Protein AF-A0A8B6Y221-F1 (afdb_monomer)

Sequence (83 aa):
MFPPEMSSVISQSQEYLSFRSTVPQQKVIVDSDEEEDKVWIVYDAGPKSVRCPLIFLPPASGTADVFFKQILALSSVGYRVMA

Mean predicted aligned error: 5.63 Å

Structure (mmCIF, N/CA/C/O backbone):
data_AF-A0A8B6Y221-F1
#
_entry.id   AF-A0A8B6Y221-F1
#
loop_
_atom_site.group_PDB
_atom_site.id
_atom_site.type_symbol
_atom_site.label_atom_id
_atom_site.label_alt_id
_atom_site.label_comp_id
_atom_site.label_asym_id
_atom_site.label_entity_id
_atom_site.label_seq_id
_atom_site.pdbx_PDB_ins_code
_atom_site.Cartn_x
_atom_site.Cartn_y
_atom_site.Cartn_z
_atom_site.occupancy
_atom_site.B_iso_or_equiv
_atom_site.auth_seq_id
_atom_site.auth_comp_id
_atom_site.auth_asym_id
_atom_site.auth_atom_id
_atom_site.pdbx_PDB_model_num
ATOM 1 N N . MET A 1 1 ? 15.685 33.760 3.879 1.00 46.91 1 MET A N 1
ATOM 2 C CA . MET A 1 1 ? 15.058 32.936 4.931 1.00 46.91 1 MET A CA 1
ATOM 3 C C . MET A 1 1 ? 13.919 32.182 4.271 1.00 46.91 1 MET A C 1
ATOM 5 O O . MET A 1 1 ? 12.929 32.808 3.923 1.00 46.91 1 MET A O 1
ATOM 9 N N . PHE A 1 2 ? 14.125 30.904 3.946 1.00 51.66 2 PHE A N 1
ATOM 10 C CA . PHE A 1 2 ? 13.072 30.066 3.368 1.00 51.66 2 PHE A CA 1
ATOM 11 C C . PHE A 1 2 ? 12.037 29.756 4.460 1.00 51.66 2 PHE A C 1
ATOM 13 O O . PHE A 1 2 ? 12.440 29.587 5.616 1.00 51.66 2 PHE A O 1
ATOM 20 N N . PRO A 1 3 ? 10.730 29.744 4.150 1.00 58.25 3 PRO A N 1
ATOM 21 C CA . PRO A 1 3 ? 9.720 29.389 5.137 1.00 58.25 3 PRO A CA 1
ATOM 22 C C . PRO A 1 3 ? 9.949 27.947 5.621 1.00 58.25 3 PRO A C 1
ATOM 24 O O . PRO A 1 3 ? 10.430 27.123 4.838 1.00 58.25 3 PRO A O 1
ATOM 27 N N . PRO A 1 4 ? 9.633 27.632 6.891 1.00 61.53 4 PRO A N 1
ATOM 28 C CA . PRO A 1 4 ? 9.657 26.256 7.372 1.00 61.53 4 PRO A CA 1
ATOM 29 C C . PRO A 1 4 ? 8.767 25.407 6.460 1.00 61.53 4 PRO A C 1
ATOM 31 O O . PRO A 1 4 ? 7.670 25.844 6.103 1.00 61.53 4 PRO A O 1
ATOM 34 N N . GLU A 1 5 ? 9.257 24.236 6.046 1.00 61.91 5 GLU A N 1
ATOM 35 C CA . GLU A 1 5 ? 8.493 23.317 5.203 1.00 61.91 5 GLU A CA 1
ATOM 36 C C 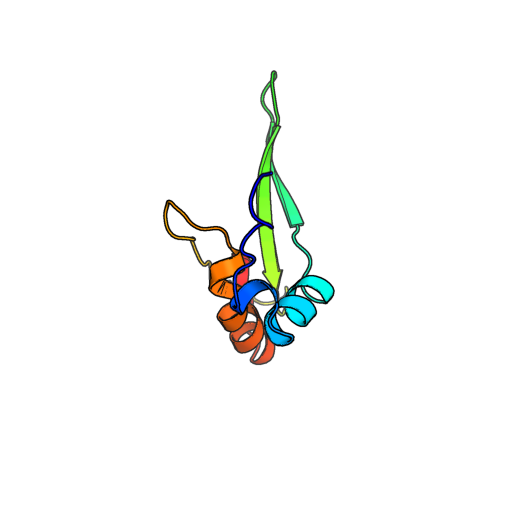. GLU A 1 5 ? 7.097 23.121 5.804 1.00 61.91 5 GLU A C 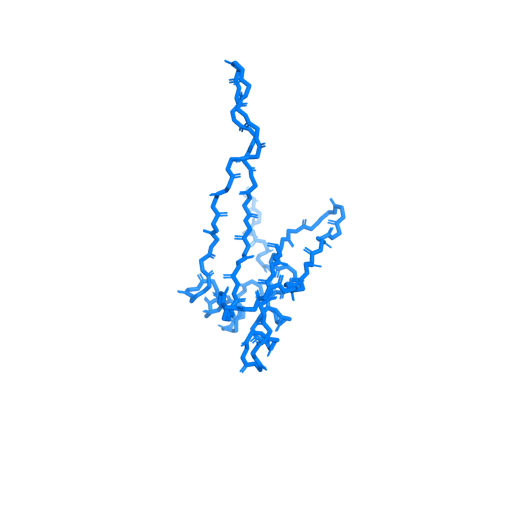1
ATOM 38 O O . GLU A 1 5 ? 6.948 22.672 6.944 1.00 61.91 5 GLU A O 1
ATOM 43 N N . MET A 1 6 ? 6.061 23.502 5.053 1.00 62.25 6 MET A N 1
ATOM 44 C CA . MET A 1 6 ? 4.674 23.288 5.450 1.00 62.25 6 MET A CA 1
ATOM 45 C C . MET A 1 6 ? 4.383 21.789 5.392 1.00 62.25 6 MET A C 1
ATOM 47 O O . MET A 1 6 ? 3.900 21.269 4.387 1.00 62.25 6 MET A O 1
ATOM 51 N N . SER A 1 7 ? 4.714 21.079 6.468 1.00 67.50 7 SER A N 1
ATOM 52 C CA . SER A 1 7 ? 4.318 19.686 6.631 1.00 67.50 7 SER A CA 1
ATOM 53 C C . SER A 1 7 ? 2.789 19.576 6.607 1.00 67.50 7 SER A C 1
ATOM 55 O O . SER A 1 7 ? 2.071 20.392 7.188 1.00 67.50 7 SER A O 1
ATOM 57 N N . SER A 1 8 ? 2.279 18.586 5.876 1.00 82.38 8 SER A N 1
ATOM 58 C CA . SER A 1 8 ? 0.841 18.336 5.771 1.00 82.38 8 SER A CA 1
ATOM 59 C C . SER A 1 8 ? 0.253 17.960 7.135 1.00 82.38 8 SER A C 1
ATOM 61 O O . SER A 1 8 ? 0.836 17.168 7.872 1.00 82.38 8 SER A O 1
ATOM 63 N N . VAL A 1 9 ? -0.953 18.444 7.448 1.00 88.69 9 VAL A N 1
ATOM 64 C CA . VAL A 1 9 ? -1.694 18.058 8.669 1.00 88.69 9 VAL A CA 1
ATOM 65 C C . VAL A 1 9 ? -1.832 16.533 8.782 1.00 88.69 9 VAL A C 1
ATOM 67 O O . VAL A 1 9 ? -1.764 15.978 9.875 1.00 88.69 9 VAL A O 1
ATOM 70 N N . ILE A 1 10 ? -1.974 15.839 7.647 1.00 89.50 10 ILE A N 1
ATOM 71 C CA . ILE A 1 10 ? -2.088 14.376 7.609 1.00 89.50 10 ILE A CA 1
ATOM 72 C C . ILE A 1 10 ? -0.763 13.715 7.997 1.00 89.50 10 ILE A C 1
ATOM 74 O O . ILE A 1 10 ? -0.779 12.749 8.761 1.00 89.50 10 ILE A O 1
ATOM 78 N N . SER A 1 11 ? 0.377 14.237 7.530 1.00 89.12 11 SER A N 1
ATOM 79 C CA . SER A 1 11 ? 1.681 13.628 7.817 1.00 89.12 11 SER A CA 1
ATOM 80 C C . SER A 1 11 ? 2.104 13.777 9.281 1.00 89.12 11 SER A C 1
ATOM 82 O O . SER A 1 11 ? 2.921 12.994 9.755 1.00 89.12 11 SER A O 1
ATOM 84 N N . GLN A 1 12 ? 1.505 14.725 10.007 1.00 92.62 12 GLN A N 1
ATOM 85 C CA . GLN A 1 12 ? 1.679 14.905 11.452 1.00 92.62 12 GLN A CA 1
ATOM 86 C C . GLN A 1 12 ? 0.604 14.196 12.290 1.00 92.62 12 GLN A C 1
ATOM 88 O O . GLN A 1 12 ? 0.639 14.249 13.518 1.00 92.62 12 GLN A O 1
ATOM 93 N N . SER A 1 13 ? -0.376 13.544 11.657 1.00 94.44 13 SER A N 1
ATOM 94 C CA . SER A 1 13 ? -1.427 12.843 12.393 1.00 94.44 13 SER A CA 1
ATOM 95 C C . SER A 1 13 ? -0.871 11.608 13.107 1.00 94.44 13 SER A C 1
ATOM 97 O O . SER A 1 13 ? -0.078 10.849 12.547 1.00 94.44 13 SER A O 1
ATOM 99 N N . GLN A 1 14 ? -1.337 11.366 14.336 1.00 94.69 14 GLN A N 1
ATOM 100 C CA . GLN A 1 14 ? -0.913 10.207 15.126 1.00 94.69 14 GLN A CA 1
ATOM 101 C C . GLN A 1 14 ? -1.186 8.883 14.399 1.00 94.69 14 GLN A C 1
ATOM 103 O O . GLN A 1 14 ? -0.377 7.965 14.461 1.00 94.69 14 GLN A O 1
ATOM 108 N N . GLU A 1 15 ? -2.305 8.806 13.677 1.00 94.06 15 GLU A N 1
ATOM 109 C CA . GLU A 1 15 ? -2.693 7.637 12.887 1.00 94.06 15 GLU A CA 1
ATOM 110 C C . GLU A 1 15 ? -1.659 7.324 11.795 1.00 94.06 15 GLU A C 1
ATOM 112 O O . GLU A 1 15 ? -1.205 6.186 11.682 1.00 94.06 15 GLU A O 1
ATOM 117 N N . TYR A 1 16 ? -1.235 8.336 11.031 1.00 95.12 16 TYR A N 1
ATOM 118 C CA . TYR A 1 16 ? -0.228 8.168 9.984 1.00 95.12 16 TYR A CA 1
ATOM 119 C C . TYR A 1 16 ? 1.155 7.825 10.556 1.00 95.12 16 TYR A C 1
ATOM 121 O O . TYR A 1 16 ? 1.843 6.945 10.036 1.00 95.12 16 TYR A O 1
ATOM 129 N N . LEU A 1 17 ? 1.554 8.467 11.658 1.00 95.38 17 LEU A N 1
ATOM 130 C CA . LEU A 1 17 ? 2.819 8.161 12.333 1.00 95.38 17 LEU A CA 1
ATOM 131 C C . LEU A 1 17 ? 2.846 6.715 12.851 1.00 95.38 17 LEU A C 1
ATOM 133 O O . LEU A 1 17 ? 3.818 5.996 12.622 1.00 95.38 17 LEU A O 1
ATOM 137 N N . SER A 1 18 ? 1.760 6.263 13.484 1.00 94.81 18 SER A N 1
ATOM 138 C CA . SER A 1 18 ? 1.606 4.878 13.942 1.00 94.81 18 SER A CA 1
ATOM 139 C C . SER A 1 18 ? 1.567 3.879 12.783 1.00 94.81 18 SER A C 1
ATOM 141 O O . SER A 1 18 ? 2.134 2.791 12.888 1.00 94.81 18 SER A O 1
ATOM 143 N N . PHE A 1 19 ? 0.947 4.236 11.655 1.00 95.88 19 PHE A N 1
ATOM 144 C CA . PHE A 1 19 ? 1.009 3.427 10.438 1.00 95.88 19 PHE A CA 1
ATOM 145 C C . PHE A 1 19 ? 2.458 3.238 9.977 1.00 95.88 19 PHE A C 1
ATOM 147 O O . PHE A 1 19 ? 2.914 2.103 9.842 1.00 95.88 19 PHE A O 1
ATOM 154 N N . ARG A 1 20 ? 3.208 4.335 9.821 1.00 95.00 20 ARG A N 1
ATOM 155 C CA . ARG A 1 20 ? 4.606 4.311 9.368 1.00 95.00 20 ARG A CA 1
ATOM 156 C C . ARG A 1 20 ? 5.538 3.556 10.317 1.00 95.00 20 ARG A C 1
ATOM 158 O O . ARG A 1 20 ? 6.536 3.012 9.855 1.00 95.00 20 ARG A O 1
ATOM 165 N N . SER A 1 21 ? 5.230 3.498 11.615 1.00 94.69 21 SER A N 1
ATOM 166 C CA . SER A 1 21 ? 6.020 2.718 12.577 1.00 94.69 21 SER A CA 1
ATOM 167 C C . SER A 1 21 ? 5.707 1.219 12.564 1.00 94.69 21 SER A C 1
ATOM 169 O O . SER A 1 21 ? 6.500 0.437 13.079 1.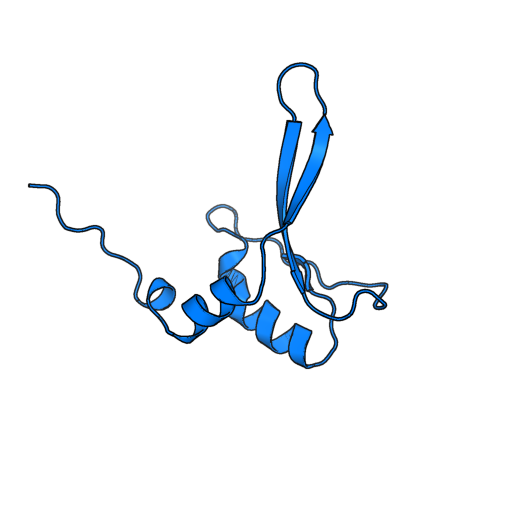00 94.69 21 SER A O 1
ATOM 171 N N . THR A 1 22 ? 4.550 0.817 12.030 1.00 93.25 22 THR A N 1
ATOM 172 C CA . THR A 1 22 ? 4.027 -0.554 12.178 1.00 93.25 22 TH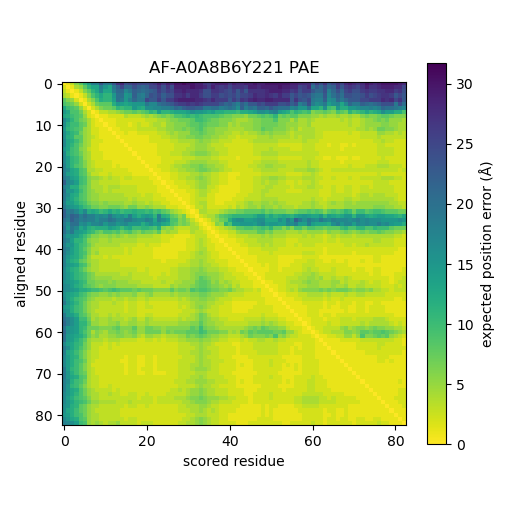R A CA 1
ATOM 173 C C . THR A 1 22 ? 3.988 -1.318 10.858 1.00 93.25 22 THR A C 1
ATOM 175 O O . THR A 1 22 ? 4.158 -2.536 10.848 1.00 93.25 22 THR A O 1
ATOM 178 N N . VAL A 1 23 ? 3.780 -0.625 9.737 1.00 95.50 23 VAL A N 1
ATOM 179 C CA . VAL A 1 23 ? 3.688 -1.234 8.408 1.00 95.50 23 VAL A CA 1
ATOM 180 C C . VAL A 1 23 ? 4.936 -0.864 7.599 1.00 95.50 23 VAL A C 1
ATOM 182 O O . VAL A 1 23 ? 5.047 0.271 7.131 1.00 95.50 23 VAL A O 1
ATOM 185 N N . PRO A 1 24 ? 5.902 -1.786 7.436 1.00 94.75 24 PRO A N 1
ATOM 186 C CA . PRO A 1 24 ? 7.132 -1.494 6.716 1.00 94.75 24 PRO A CA 1
ATOM 187 C C . PRO A 1 24 ? 6.900 -1.452 5.204 1.00 94.75 24 PRO A C 1
ATOM 189 O O . PRO A 1 24 ? 6.109 -2.222 4.655 1.00 94.75 24 PRO A O 1
ATOM 192 N N . GLN A 1 25 ? 7.660 -0.596 4.524 1.00 95.94 25 GLN A N 1
ATOM 193 C CA . GLN A 1 25 ? 7.810 -0.665 3.074 1.00 95.94 25 GLN A CA 1
ATOM 194 C C . GLN A 1 25 ? 8.815 -1.757 2.707 1.00 95.94 25 GLN A C 1
ATOM 196 O O . GLN A 1 25 ? 9.880 -1.876 3.315 1.00 95.94 25 GLN A O 1
ATOM 201 N N . GLN A 1 26 ? 8.481 -2.538 1.690 1.00 95.25 26 GLN A N 1
ATOM 202 C CA . GLN A 1 26 ? 9.333 -3.569 1.121 1.00 95.25 26 GLN A CA 1
ATOM 203 C C . GLN A 1 26 ? 9.892 -3.088 -0.213 1.00 95.25 26 GLN A C 1
ATOM 205 O O . GLN A 1 26 ? 9.182 -2.474 -1.005 1.00 95.25 26 GLN A O 1
ATOM 210 N N . LYS A 1 27 ? 11.168 -3.384 -0.462 1.00 95.81 27 LYS A N 1
ATOM 211 C CA . LYS A 1 27 ? 11.805 -3.162 -1.760 1.00 95.81 27 LYS A CA 1
ATOM 212 C C . LYS A 1 27 ? 11.769 -4.458 -2.556 1.00 95.81 27 LYS A C 1
ATOM 214 O O . LYS A 1 27 ? 12.191 -5.493 -2.046 1.00 95.81 27 LYS A O 1
ATOM 219 N N . VAL A 1 28 ? 11.281 -4.390 -3.786 1.00 94.56 28 VAL A N 1
ATOM 220 C CA . VAL A 1 28 ? 11.217 -5.517 -4.716 1.00 94.56 28 VAL A CA 1
ATOM 221 C C . VAL A 1 28 ? 11.921 -5.101 -5.997 1.00 94.56 28 VAL A C 1
ATOM 223 O O . VAL A 1 28 ? 11.502 -4.142 -6.637 1.00 94.56 28 VAL A O 1
ATOM 226 N N . ILE A 1 29 ? 12.995 -5.800 -6.358 1.00 94.88 29 ILE A N 1
ATOM 227 C CA . ILE A 1 29 ? 13.641 -5.624 -7.662 1.00 94.88 29 ILE A CA 1
ATOM 228 C C . ILE A 1 29 ? 12.719 -6.272 -8.695 1.00 94.88 29 ILE A C 1
ATOM 230 O O . ILE A 1 29 ? 12.429 -7.465 -8.596 1.00 94.88 29 ILE A O 1
ATOM 234 N N . VAL A 1 30 ? 12.200 -5.476 -9.625 1.00 94.31 30 VAL A N 1
ATOM 235 C CA . VAL A 1 30 ? 11.319 -5.955 -10.701 1.00 94.31 30 VAL A CA 1
ATOM 236 C C . VAL A 1 30 ? 12.068 -6.200 -11.998 1.00 94.31 30 VAL A C 1
ATOM 238 O O . VAL A 1 30 ? 11.596 -6.969 -12.829 1.00 94.31 30 VAL A O 1
ATOM 241 N N . ASP A 1 31 ? 13.219 -5.559 -12.155 1.00 93.62 31 ASP A N 1
ATOM 242 C CA . ASP A 1 31 ? 14.102 -5.733 -13.294 1.00 93.62 31 ASP A CA 1
ATOM 243 C C . ASP A 1 31 ? 15.532 -5.435 -12.859 1.00 93.62 31 ASP A C 1
ATOM 245 O O . ASP A 1 31 ? 15.748 -4.531 -12.048 1.00 93.62 31 ASP A O 1
ATOM 249 N N . SER A 1 32 ? 16.484 -6.184 -13.392 1.00 89.06 32 SER A N 1
ATOM 250 C CA . SER A 1 32 ? 17.909 -5.999 -13.126 1.00 89.06 32 SER A CA 1
ATOM 251 C C . SER A 1 32 ? 18.609 -5.820 -14.466 1.00 89.06 32 SER A C 1
ATOM 253 O O . SER A 1 32 ? 18.961 -6.808 -15.117 1.00 89.06 32 SER A O 1
ATOM 255 N N . ASP A 1 33 ? 18.737 -4.565 -14.895 1.00 85.56 33 ASP A N 1
ATOM 256 C CA . ASP A 1 33 ? 19.443 -4.186 -16.119 1.00 85.56 33 ASP A CA 1
ATOM 257 C C . ASP A 1 33 ? 20.935 -3.939 -15.824 1.00 85.56 33 ASP A C 1
ATOM 259 O O . ASP A 1 33 ? 21.344 -3.796 -14.672 1.00 85.56 33 ASP A O 1
ATOM 263 N N . GLU A 1 34 ? 21.769 -3.867 -16.867 1.00 78.06 34 GLU A N 1
ATOM 264 C CA . GLU A 1 34 ? 23.224 -3.678 -16.719 1.00 78.06 34 GLU A CA 1
ATOM 265 C C . GLU A 1 34 ? 23.617 -2.328 -16.079 1.00 78.06 34 GLU A C 1
ATOM 267 O O . GLU A 1 34 ? 24.723 -2.210 -15.552 1.00 78.06 34 GLU A O 1
ATOM 272 N N . GLU A 1 35 ? 22.729 -1.324 -16.101 1.00 83.88 35 GLU A N 1
ATOM 273 C CA . GLU A 1 35 ? 23.008 0.026 -15.584 1.00 83.88 35 GLU A CA 1
ATOM 274 C C . GLU A 1 35 ? 22.366 0.327 -14.215 1.00 83.88 35 GLU A C 1
ATOM 276 O O . GLU A 1 35 ? 23.019 0.942 -13.371 1.00 83.88 35 GLU A O 1
ATOM 281 N N . GLU A 1 36 ? 21.122 -0.101 -13.959 1.00 89.81 36 GLU A N 1
ATOM 282 C CA . GLU A 1 36 ? 20.444 0.101 -12.668 1.00 89.81 36 GLU A CA 1
ATOM 283 C C . GLU A 1 36 ? 19.288 -0.897 -12.456 1.00 89.81 36 GLU A C 1
ATOM 285 O O . GLU A 1 36 ? 18.515 -1.186 -13.373 1.00 89.81 36 GLU A O 1
ATOM 290 N N . ASP A 1 37 ? 19.127 -1.381 -11.219 1.00 93.75 37 ASP A N 1
ATOM 291 C CA . ASP A 1 37 ? 17.972 -2.189 -10.819 1.00 93.75 37 ASP A CA 1
ATOM 292 C C . ASP A 1 37 ? 16.695 -1.335 -10.790 1.00 93.75 37 ASP A C 1
ATOM 294 O O . ASP A 1 37 ? 16.598 -0.334 -10.071 1.00 93.75 37 ASP A O 1
ATOM 298 N N . LYS A 1 38 ? 15.643 -1.782 -11.479 1.00 93.19 38 LYS A N 1
ATOM 299 C CA . LYS A 1 38 ? 14.306 -1.202 -11.319 1.00 93.19 38 LYS A CA 1
ATOM 300 C C . LYS A 1 38 ? 13.707 -1.750 -10.033 1.00 93.19 38 LYS A C 1
ATOM 302 O O . LYS A 1 38 ? 13.364 -2.929 -9.940 1.00 93.19 38 LYS A O 1
ATOM 307 N N . VAL A 1 39 ? 13.555 -0.887 -9.034 1.00 94.88 39 VAL A N 1
ATOM 308 C CA . VAL A 1 39 ? 13.043 -1.260 -7.709 1.00 94.88 39 VAL A CA 1
ATOM 309 C C . VAL A 1 39 ? 11.666 -0.659 -7.470 1.00 94.88 39 VAL A C 1
ATOM 311 O O . VAL A 1 39 ? 11.462 0.547 -7.592 1.00 94.88 39 VAL A O 1
ATOM 314 N N . TRP A 1 40 ? 10.721 -1.493 -7.054 1.00 94.50 40 TRP A N 1
ATOM 315 C CA . TRP A 1 40 ? 9.446 -1.059 -6.499 1.00 94.50 40 TRP A CA 1
ATOM 316 C C . TRP A 1 40 ? 9.523 -0.983 -4.980 1.00 94.50 40 TRP A C 1
ATOM 318 O O . TRP A 1 40 ? 10.092 -1.857 -4.326 1.00 94.50 40 TRP A O 1
ATOM 328 N N . ILE A 1 41 ? 8.926 0.065 -4.419 1.00 95.75 41 ILE A N 1
ATOM 329 C CA . ILE A 1 41 ? 8.736 0.231 -2.979 1.00 95.75 41 ILE A CA 1
ATOM 330 C C . ILE A 1 41 ? 7.248 0.048 -2.710 1.00 95.75 41 ILE A C 1
ATOM 332 O O . ILE A 1 41 ? 6.449 0.864 -3.159 1.00 95.75 41 ILE A O 1
ATOM 336 N N . VAL A 1 42 ? 6.890 -1.016 -1.998 1.00 96.88 42 VAL A N 1
ATOM 337 C CA . VAL A 1 42 ? 5.494 -1.427 -1.800 1.00 96.88 42 VAL A CA 1
ATOM 338 C C . VAL A 1 42 ? 5.175 -1.632 -0.325 1.00 96.88 42 VAL A C 1
ATOM 340 O O . VAL A 1 42 ? 6.041 -2.008 0.467 1.00 96.88 42 VAL A O 1
ATOM 343 N N . TYR A 1 43 ? 3.920 -1.438 0.049 1.00 97.56 43 TYR A N 1
ATOM 344 C CA . TYR A 1 43 ? 3.351 -1.996 1.270 1.00 97.56 43 TYR A CA 1
ATOM 345 C C . TYR A 1 43 ? 2.757 -3.377 0.972 1.00 97.56 43 TYR A C 1
ATOM 347 O O . TYR A 1 43 ? 2.148 -3.576 -0.074 1.00 97.56 43 TYR A O 1
ATOM 355 N N . ASP A 1 44 ? 2.888 -4.330 1.897 1.00 96.25 44 ASP A N 1
ATOM 356 C CA . ASP A 1 44 ? 2.217 -5.640 1.821 1.00 96.25 44 ASP A CA 1
ATOM 357 C C . ASP A 1 44 ? 1.778 -6.071 3.229 1.00 96.25 44 ASP A C 1
ATOM 359 O O . ASP A 1 44 ? 2.550 -6.658 4.000 1.00 96.25 44 ASP A O 1
ATOM 3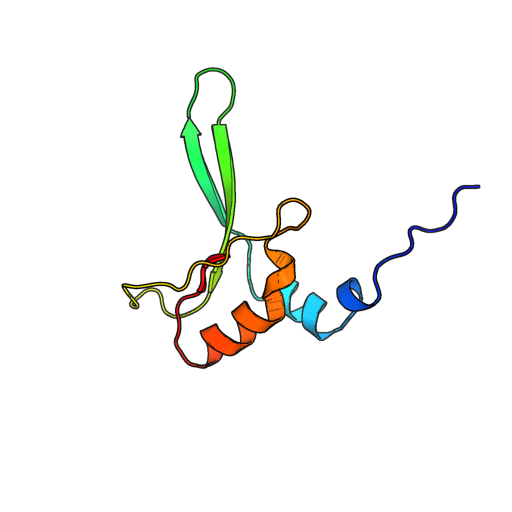63 N N . ALA A 1 45 ? 0.527 -5.753 3.562 1.00 96.69 45 ALA A N 1
ATOM 364 C CA . ALA A 1 45 ? -0.071 -5.951 4.879 1.00 96.69 45 ALA A CA 1
ATOM 365 C C . ALA A 1 45 ? -1.176 -7.019 4.859 1.00 96.69 45 ALA A C 1
ATOM 367 O O . ALA A 1 45 ? -1.855 -7.220 3.853 1.00 96.69 45 ALA A O 1
ATOM 368 N N . GLY A 1 46 ? -1.392 -7.672 6.003 1.00 95.88 46 GLY A N 1
ATOM 369 C CA . GLY A 1 46 ? -2.402 -8.721 6.175 1.00 95.88 46 GLY A CA 1
ATOM 370 C C . GLY A 1 46 ? -1.873 -10.153 5.978 1.00 95.88 46 GLY A C 1
ATOM 371 O O . GLY A 1 46 ? -0.665 -10.364 5.817 1.00 95.88 46 GLY A O 1
ATOM 372 N N . PRO A 1 47 ? -2.752 -11.173 6.034 1.00 96.19 47 PRO A N 1
ATOM 373 C CA . PRO A 1 47 ? -2.336 -12.575 6.051 1.00 96.19 47 PRO A CA 1
ATOM 374 C C . PRO A 1 47 ? -1.734 -13.034 4.714 1.00 96.19 47 PRO A C 1
ATOM 376 O O . PRO A 1 47 ? -2.402 -13.043 3.681 1.00 96.19 47 PRO A O 1
ATOM 379 N N . LYS A 1 48 ? -0.482 -13.510 4.726 1.00 93.44 48 LYS A N 1
ATOM 380 C CA . LYS A 1 48 ? 0.215 -14.000 3.516 1.00 93.44 48 LYS A CA 1
ATOM 381 C C . LYS A 1 48 ? -0.399 -15.275 2.914 1.00 93.44 48 LYS A C 1
ATOM 383 O O . LYS A 1 48 ? -0.103 -15.605 1.771 1.00 93.44 48 LYS A O 1
ATOM 388 N N . SER A 1 49 ? -1.256 -15.981 3.659 1.00 95.56 49 SER A N 1
ATOM 389 C CA . SER A 1 49 ? -2.001 -17.156 3.182 1.00 95.56 49 SER A CA 1
ATOM 390 C C . SER A 1 49 ? -3.101 -16.810 2.169 1.00 95.56 49 SER A C 1
ATOM 392 O O . SER A 1 49 ? -3.534 -17.687 1.419 1.00 95.56 49 SER A O 1
ATOM 394 N N . VAL A 1 50 ? -3.539 -15.546 2.110 1.00 94.69 50 VAL A N 1
ATOM 395 C CA . VAL A 1 50 ? -4.523 -15.069 1.131 1.00 94.69 50 VAL A CA 1
ATOM 396 C C . VAL A 1 50 ? -3.881 -15.018 -0.258 1.00 94.69 50 VAL A C 1
ATOM 398 O O . VAL A 1 50 ? -2.905 -14.301 -0.488 1.00 94.69 50 VAL A O 1
ATOM 401 N N . ARG A 1 51 ? -4.4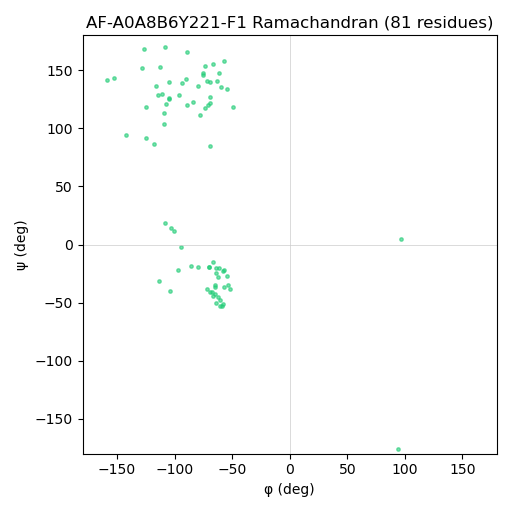49 -15.785 -1.198 1.00 92.56 51 ARG A N 1
ATOM 402 C CA . ARG A 1 51 ? -3.909 -15.960 -2.561 1.00 92.56 51 ARG A CA 1
ATOM 403 C C . ARG A 1 51 ? -4.340 -14.885 -3.560 1.00 92.56 51 ARG A C 1
ATOM 405 O O . ARG A 1 51 ? -3.704 -14.751 -4.596 1.00 92.56 51 ARG A O 1
ATOM 412 N N . CYS A 1 52 ? -5.401 -14.137 -3.264 1.00 94.94 52 CYS A N 1
ATOM 413 C CA . CYS A 1 52 ? -5.913 -13.062 -4.113 1.00 94.94 52 CYS A CA 1
ATOM 414 C C . CYS A 1 52 ? -5.825 -11.735 -3.339 1.00 94.94 52 CYS A C 1
ATOM 416 O O . CYS A 1 52 ? -6.757 -11.406 -2.602 1.00 94.94 52 CYS A O 1
ATOM 418 N N . PRO A 1 53 ? -4.677 -11.033 -3.391 1.00 96.44 53 PRO A N 1
ATOM 419 C CA . PRO A 1 53 ? -4.511 -9.766 -2.691 1.00 96.44 53 PRO A CA 1
ATOM 420 C C . PRO A 1 53 ? -5.290 -8.642 -3.384 1.00 96.44 53 PRO A C 1
ATOM 422 O O . PRO A 1 53 ? -5.490 -8.662 -4.598 1.00 96.44 53 PRO A O 1
ATOM 425 N N . LEU A 1 54 ? -5.674 -7.629 -2.609 1.00 97.75 54 LEU A N 1
ATOM 426 C CA . LEU A 1 54 ? -6.156 -6.359 -3.142 1.00 97.75 54 LEU A CA 1
ATOM 427 C C . LEU A 1 54 ? -4.953 -5.472 -3.459 1.00 97.75 54 LEU A C 1
ATOM 429 O O . LEU A 1 54 ? -4.151 -5.197 -2.568 1.00 97.75 54 LEU A O 1
ATOM 433 N N . ILE A 1 55 ? -4.838 -5.035 -4.713 1.00 97.12 55 ILE A N 1
ATOM 434 C CA . ILE A 1 55 ? -3.749 -4.172 -5.178 1.00 97.12 55 ILE A CA 1
ATOM 435 C C . ILE A 1 55 ? -4.285 -2.756 -5.360 1.00 97.12 55 ILE A C 1
ATOM 437 O O . ILE A 1 55 ? -5.253 -2.539 -6.090 1.00 97.12 55 ILE A O 1
ATOM 441 N N . PHE A 1 56 ? -3.643 -1.799 -4.703 1.00 97.50 56 PHE A N 1
ATOM 442 C CA . PHE A 1 56 ? -3.937 -0.380 -4.814 1.00 97.50 56 PHE A CA 1
ATOM 443 C C . PHE A 1 56 ? -2.859 0.277 -5.665 1.00 97.50 56 PHE A C 1
ATOM 445 O O . PHE A 1 56 ? -1.676 0.146 -5.382 1.00 97.50 56 PHE A O 1
ATOM 452 N N . LEU A 1 57 ? -3.271 0.986 -6.711 1.00 95.88 57 LEU A N 1
ATOM 453 C CA . LEU A 1 57 ? -2.357 1.728 -7.570 1.00 95.88 57 LEU A CA 1
ATOM 454 C C . LEU A 1 57 ? -2.530 3.219 -7.276 1.00 95.88 57 LEU A C 1
ATOM 456 O O . LEU A 1 57 ? -3.655 3.723 -7.388 1.00 95.88 57 LEU A O 1
ATOM 460 N N . PRO A 1 58 ? -1.470 3.926 -6.849 1.00 94.06 58 PRO A N 1
ATOM 461 C CA . PRO A 1 58 ? -1.588 5.332 -6.509 1.00 94.06 58 PRO A CA 1
ATOM 462 C C . PRO A 1 58 ? -1.900 6.179 -7.751 1.00 94.06 58 PRO A C 1
ATOM 464 O O . PRO A 1 58 ? -1.582 5.790 -8.878 1.00 94.06 58 PRO A O 1
ATOM 467 N N . PRO A 1 59 ? -2.516 7.359 -7.567 1.00 92.31 59 PRO A N 1
ATOM 468 C CA . PRO A 1 59 ? -2.645 8.343 -8.635 1.00 92.31 59 PRO A CA 1
ATOM 469 C C . PRO A 1 59 ? -1.274 8.732 -9.201 1.00 92.31 59 PRO A C 1
ATOM 471 O O . PRO A 1 59 ? -0.270 8.665 -8.498 1.00 92.31 59 PRO A O 1
ATOM 474 N N . ALA A 1 60 ? -1.246 9.247 -10.433 1.00 92.44 60 ALA A N 1
ATOM 475 C CA . ALA A 1 60 ? -0.004 9.617 -11.123 1.00 92.44 60 ALA A CA 1
ATOM 476 C C . ALA A 1 60 ? 0.906 10.589 -10.338 1.00 92.44 60 ALA A C 1
ATOM 478 O O . ALA A 1 60 ? 2.115 10.589 -10.537 1.00 92.44 60 ALA A O 1
ATOM 479 N N . SER A 1 61 ? 0.340 11.415 -9.452 1.00 90.00 61 SER A N 1
ATOM 480 C CA . SER A 1 61 ? 1.073 12.384 -8.627 1.00 90.00 61 SER A CA 1
ATOM 481 C C . SER A 1 61 ? 1.141 12.009 -7.137 1.00 90.00 61 SER A C 1
ATOM 483 O O . SER A 1 61 ? 1.334 12.892 -6.303 1.00 90.00 61 SER A O 1
ATOM 485 N N . GLY A 1 62 ? 0.903 10.744 -6.775 1.00 88.56 62 GLY A N 1
ATOM 486 C CA . GLY A 1 62 ? 0.861 10.275 -5.386 1.00 88.56 62 GLY A CA 1
ATOM 487 C C . GLY A 1 62 ? 1.780 9.085 -5.114 1.00 88.56 62 GLY A C 1
ATOM 488 O O . GLY A 1 62 ? 2.287 8.446 -6.031 1.00 88.56 62 GLY A O 1
ATOM 489 N N . THR A 1 63 ? 1.973 8.772 -3.833 1.00 93.19 63 THR A N 1
ATOM 490 C CA . THR A 1 63 ? 2.665 7.557 -3.374 1.00 93.19 63 THR A CA 1
ATOM 491 C C . THR A 1 63 ? 1.668 6.578 -2.762 1.00 93.19 63 THR A C 1
ATOM 493 O O . THR A 1 63 ? 0.520 6.935 -2.494 1.00 93.19 63 THR A O 1
ATOM 496 N N . ALA A 1 64 ? 2.102 5.348 -2.485 1.00 95.56 64 ALA A N 1
ATOM 497 C CA . ALA A 1 64 ? 1.281 4.336 -1.819 1.00 95.56 64 ALA A CA 1
ATOM 498 C C . ALA A 1 64 ? 0.740 4.785 -0.441 1.00 95.56 64 ALA A C 1
ATOM 500 O O . ALA A 1 64 ? -0.288 4.293 0.024 1.00 95.56 64 ALA A O 1
ATOM 501 N N . ASP A 1 65 ? 1.389 5.767 0.197 1.00 94.69 65 ASP A N 1
ATOM 502 C CA . ASP A 1 65 ? 0.984 6.348 1.482 1.00 94.69 65 ASP A CA 1
ATOM 503 C C . ASP A 1 65 ? -0.431 6.938 1.463 1.00 94.69 65 ASP A C 1
ATOM 505 O O . ASP A 1 65 ? -1.075 7.000 2.509 1.00 94.69 65 ASP A O 1
ATOM 509 N N . VAL A 1 66 ? -0.966 7.310 0.292 1.00 94.31 66 VAL A N 1
ATOM 510 C CA . VAL A 1 66 ? -2.351 7.802 0.173 1.00 94.31 66 VAL A CA 1
ATOM 511 C C . VAL A 1 66 ? -3.392 6.764 0.608 1.00 94.31 66 VAL A C 1
ATOM 513 O O . VAL A 1 66 ? -4.513 7.136 0.951 1.00 94.31 66 VAL A O 1
ATOM 516 N N . PHE A 1 67 ? -3.026 5.478 0.639 1.00 96.12 67 PHE A N 1
ATOM 517 C CA . PHE A 1 67 ? -3.901 4.373 1.028 1.00 96.12 67 PHE A CA 1
ATOM 518 C C . PHE A 1 67 ? -3.690 3.883 2.465 1.00 96.12 67 PHE A C 1
ATOM 520 O O . PHE A 1 67 ? -4.229 2.837 2.822 1.00 96.12 67 PHE A O 1
ATOM 527 N N . PHE A 1 68 ? -2.938 4.595 3.315 1.00 96.56 68 PHE A N 1
ATOM 528 C CA . PHE A 1 68 ? -2.591 4.108 4.661 1.00 96.56 68 PHE A CA 1
ATOM 529 C C . PHE A 1 68 ? -3.806 3.654 5.491 1.00 96.56 68 PHE A C 1
ATOM 531 O O . PHE A 1 68 ? -3.756 2.623 6.162 1.00 96.56 68 PHE A O 1
ATOM 538 N N . LYS A 1 69 ? -4.932 4.371 5.387 1.00 96.50 69 LYS A N 1
ATOM 539 C CA . LYS A 1 69 ? -6.187 4.018 6.068 1.00 96.50 69 LYS A CA 1
ATOM 540 C C . LYS A 1 69 ? -6.794 2.730 5.533 1.00 96.50 69 LYS A C 1
ATOM 542 O O . LYS A 1 69 ? -7.226 1.888 6.311 1.00 96.50 69 LYS A O 1
ATOM 547 N N . GLN A 1 70 ? -6.823 2.567 4.213 1.00 97.25 70 GLN A N 1
ATOM 548 C CA . GLN A 1 70 ? -7.327 1.369 3.548 1.00 97.25 70 GLN A CA 1
ATOM 549 C C . GLN A 1 70 ? -6.453 0.164 3.889 1.00 97.25 70 GLN A C 1
ATOM 551 O O . GLN A 1 70 ? -6.991 -0.891 4.213 1.00 97.25 70 GLN A O 1
ATOM 556 N N . ILE A 1 71 ? -5.127 0.337 3.889 1.00 97.69 71 ILE A N 1
ATOM 557 C CA . ILE A 1 71 ? -4.170 -0.698 4.288 1.00 97.69 71 ILE A CA 1
ATOM 558 C C . ILE A 1 71 ? -4.462 -1.142 5.725 1.00 97.69 71 ILE A C 1
ATOM 560 O O . ILE A 1 71 ? -4.649 -2.336 5.953 1.00 97.69 71 ILE A O 1
ATOM 564 N N . LEU A 1 72 ? -4.575 -0.212 6.682 1.00 96.19 72 LEU A N 1
ATOM 565 C CA . LEU A 1 72 ? -4.896 -0.536 8.078 1.00 96.19 72 LEU A CA 1
ATOM 566 C C . LEU A 1 72 ? -6.262 -1.220 8.222 1.00 96.19 72 LEU A C 1
ATOM 568 O O . LEU A 1 72 ? -6.357 -2.304 8.797 1.00 96.19 72 LEU A O 1
ATOM 572 N N . ALA A 1 73 ? -7.318 -0.613 7.681 1.00 96.94 73 ALA A N 1
ATOM 573 C CA . ALA A 1 73 ? -8.682 -1.095 7.862 1.00 96.94 73 ALA A CA 1
ATOM 574 C C . ALA A 1 73 ? -8.887 -2.484 7.240 1.00 96.94 73 ALA A C 1
ATOM 576 O O . ALA A 1 73 ? -9.364 -3.398 7.911 1.00 96.94 73 ALA A O 1
ATOM 577 N N . LEU A 1 74 ? -8.487 -2.677 5.981 1.00 97.56 74 LEU A N 1
ATOM 578 C CA . LEU A 1 74 ? -8.716 -3.932 5.265 1.00 97.56 74 LEU A CA 1
ATOM 579 C C . LEU A 1 74 ? -7.819 -5.062 5.780 1.00 97.56 74 LEU A C 1
ATOM 581 O O . LEU A 1 74 ? -8.287 -6.195 5.913 1.00 97.56 74 LEU A O 1
ATOM 585 N N . SER A 1 75 ? -6.561 -4.768 6.128 1.00 95.88 75 SER A N 1
ATOM 586 C CA . SER A 1 75 ? -5.685 -5.788 6.718 1.00 95.88 75 SER A CA 1
ATOM 587 C C . SER A 1 75 ? -6.181 -6.255 8.087 1.00 95.88 75 SER A C 1
ATOM 589 O O . SER A 1 75 ? -6.106 -7.450 8.377 1.00 95.88 75 SER A O 1
ATOM 591 N N . SER A 1 76 ? -6.778 -5.361 8.889 1.00 94.94 76 SER A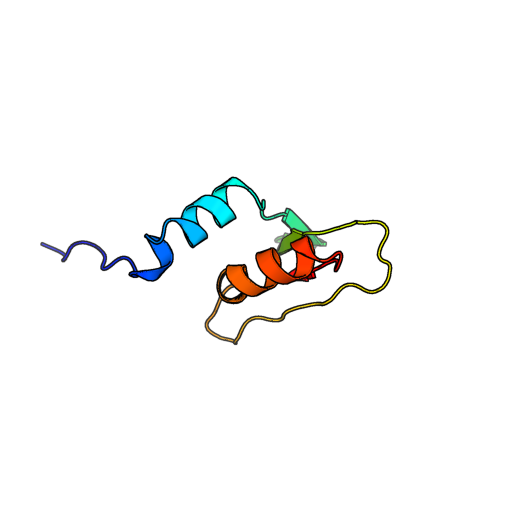 N 1
ATOM 592 C CA . SER A 1 76 ? -7.356 -5.715 10.195 1.00 94.94 76 SER A CA 1
ATOM 593 C C . SER A 1 76 ? -8.537 -6.688 10.109 1.00 94.94 76 SER A C 1
ATOM 595 O O . SER A 1 76 ? -8.777 -7.439 11.052 1.00 94.94 76 SER A O 1
ATOM 597 N N . VAL A 1 77 ? -9.242 -6.727 8.971 1.00 96.31 77 VAL A N 1
ATOM 598 C CA . VAL A 1 77 ? -10.378 -7.636 8.735 1.00 96.31 77 VAL A CA 1
ATOM 599 C C . VAL A 1 77 ? -10.018 -8.831 7.842 1.00 96.31 77 VAL A C 1
ATOM 601 O O . VAL A 1 77 ? -10.899 -9.544 7.368 1.00 96.31 77 VAL A O 1
ATOM 604 N N . GLY A 1 78 ? -8.721 -9.084 7.639 1.00 95.81 78 GLY A N 1
ATOM 605 C CA . GLY A 1 78 ? -8.218 -10.322 7.040 1.00 95.81 78 GLY A CA 1
ATOM 606 C C . GLY A 1 78 ? -7.918 -10.270 5.542 1.00 95.81 78 GLY A C 1
ATOM 607 O O . GLY A 1 78 ? -7.538 -11.298 4.980 1.00 95.81 78 GLY A O 1
ATOM 608 N N . TYR A 1 79 ? -8.025 -9.111 4.886 1.00 97.75 79 TYR A N 1
ATOM 609 C CA . TYR A 1 79 ? -7.532 -8.971 3.513 1.00 97.75 79 TYR A CA 1
ATOM 610 C C . TYR A 1 79 ? -6.007 -8.871 3.494 1.00 97.75 79 TYR A C 1
ATOM 612 O O . TYR A 1 79 ? -5.398 -8.258 4.370 1.00 97.75 79 TYR A O 1
ATOM 620 N N . ARG A 1 80 ? -5.386 -9.419 2.448 1.00 97.69 80 ARG A N 1
ATOM 621 C CA . ARG A 1 80 ? -4.014 -9.059 2.089 1.00 97.69 80 ARG A CA 1
ATOM 622 C C . ARG A 1 80 ? -4.062 -7.870 1.142 1.00 97.69 80 ARG A C 1
ATOM 624 O O . ARG A 1 80 ? -4.665 -7.967 0.074 1.00 97.69 80 ARG A O 1
ATOM 631 N N . VAL A 1 81 ? -3.447 -6.769 1.543 1.00 97.88 81 VAL A N 1
ATOM 632 C CA . VAL A 1 81 ? -3.425 -5.512 0.797 1.00 97.88 81 VAL A CA 1
A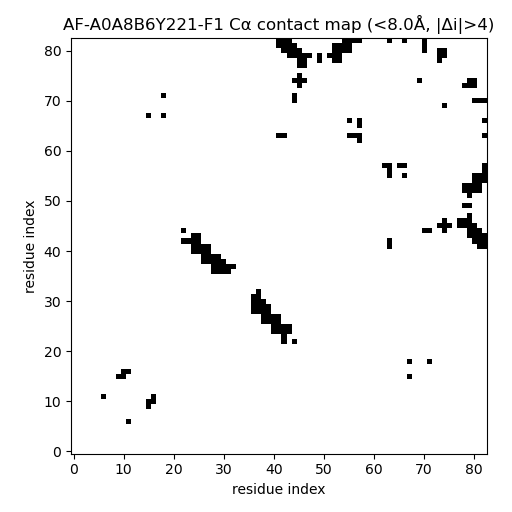TOM 633 C C . VAL A 1 81 ? -2.002 -5.216 0.360 1.00 97.88 81 VAL A C 1
ATOM 635 O O . VAL A 1 81 ? -1.096 -5.212 1.192 1.00 97.88 81 VAL A O 1
ATOM 638 N N . MET A 1 82 ? -1.835 -4.940 -0.929 1.00 97.25 82 MET A N 1
ATOM 639 C CA . MET A 1 82 ? -0.605 -4.419 -1.513 1.00 97.25 82 MET A CA 1
ATOM 640 C C . MET A 1 82 ? -0.854 -3.025 -2.079 1.00 97.25 82 MET A C 1
ATOM 642 O O . MET A 1 82 ? -1.888 -2.811 -2.715 1.00 97.25 82 MET A O 1
ATOM 646 N N . ALA A 1 83 ? 0.065 -2.093 -1.847 1.00 96.69 83 ALA A N 1
ATOM 647 C CA . ALA A 1 83 ? -0.038 -0.712 -2.319 1.00 96.69 83 ALA A CA 1
ATOM 648 C C . ALA A 1 83 ? 1.330 -0.147 -2.690 1.00 96.69 83 ALA A C 1
ATOM 650 O O . ALA A 1 83 ? 2.302 -0.483 -1.974 1.00 96.69 83 ALA A O 1
#

Foldseek 3Di:
DDPDPPDDPVCPDPLLVVLPVPWAWDWDFPDDDPPDTDIDTKTWAADPPDPDAAEDDDPPPDDPSVCSVVRVVVRVVGGTYMD

pLDDT: mean 91.18, std 10.65, range [46.91, 97.88]

Solvent-accessible surface area (backbone atoms only — not comparable to full-atom values): 5174 Å² total; per-residue (Å²): 134,79,77,78,80,84,72,53,73,64,73,70,29,67,66,50,49,53,44,65,76,71,57,65,76,44,80,41,77,78,44,81,54,100,85,56,66,44,66,46,78,33,39,77,41,48,48,82,85,54,86,78,59,49,75,52,78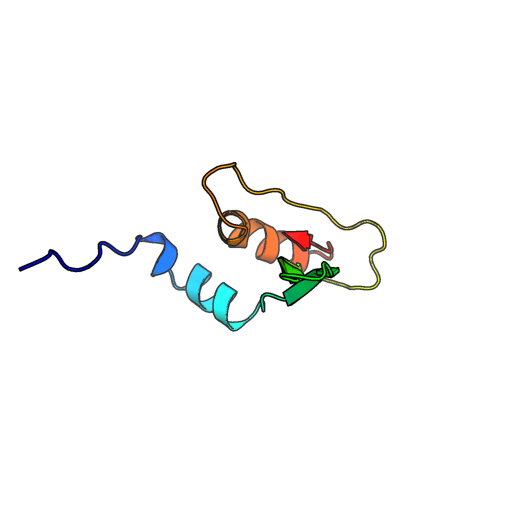,57,57,98,91,56,54,51,71,82,42,52,66,58,47,53,56,43,24,74,75,61,38,23,34,33,49

Secondary structure (DSSP, 8-state):
-PPPP---TTTT-HHHHHHHHHS-EEEEEEEE-SS-EEEEEEEEES-TT-SS-EE----TT--GGGGHHHHHHHHHTT--EE-

Nearest PDB structures (foldseek):
  2dhd-assembly1_A  TM=8.426E-01  e=3.741E-01  Xanthobacter autotrophicus
  2l3c-assembly1_A  TM=3.587E-01  e=8.204E+00  Rattus norvegicus

Radius of gyration: 15.44 Å; Cα contacts (8 Å, |Δi|>4): 107; chains: 1; bounding box: 34×50×32 Å